Protein AF-A0A929A0Q7-F1 (afdb_monomer_lite)

InterPro domains:
  IPR003425 CCB3/YggT [PF02325] (25-107)

Structure (mmCIF, N/CA/C/O backbone):
data_AF-A0A929A0Q7-F1
#
_entry.id   AF-A0A929A0Q7-F1
#
loop_
_atom_site.group_PDB
_atom_site.id
_atom_site.type_symbol
_atom_site.label_atom_id
_atom_site.label_alt_id
_atom_site.label_comp_id
_atom_site.label_asym_id
_atom_site.label_entity_id
_atom_site.label_seq_id
_atom_site.pdbx_PDB_ins_code
_atom_site.Cartn_x
_atom_site.Cartn_y
_atom_site.Cartn_z
_atom_site.occupancy
_atom_site.B_iso_or_equiv
_atom_site.auth_seq_id
_atom_site.auth_comp_id
_atom_site.auth_asym_id
_atom_site.auth_atom_id
_atom_site.pdbx_PDB_model_num
ATOM 1 N N . MET A 1 1 ? 40.257 17.807 -56.159 1.00 56.66 1 MET A N 1
ATOM 2 C CA . MET A 1 1 ? 40.304 17.055 -54.885 1.00 56.66 1 MET A CA 1
ATOM 3 C C . MET A 1 1 ? 38.870 16.702 -54.508 1.00 56.66 1 MET A C 1
ATOM 5 O O . MET A 1 1 ? 38.139 17.577 -54.067 1.00 56.66 1 MET A O 1
ATOM 9 N N . THR A 1 2 ? 38.413 15.485 -54.807 1.00 68.00 2 THR A N 1
ATOM 10 C CA . THR A 1 2 ? 37.041 15.039 -54.508 1.00 68.00 2 THR A CA 1
ATOM 11 C C . THR A 1 2 ? 36.970 14.566 -53.061 1.00 68.00 2 THR A C 1
ATOM 13 O O . THR A 1 2 ? 37.675 13.633 -52.688 1.00 68.00 2 THR A O 1
ATOM 16 N N . ASN A 1 3 ? 36.147 15.222 -52.247 1.00 71.44 3 ASN A N 1
ATOM 17 C CA . ASN A 1 3 ? 35.887 14.815 -50.869 1.00 71.44 3 ASN A CA 1
ATOM 18 C C . ASN A 1 3 ? 35.132 13.466 -50.873 1.00 71.44 3 ASN A C 1
ATOM 20 O O . ASN A 1 3 ? 34.045 13.411 -51.456 1.00 71.44 3 ASN A O 1
ATOM 24 N N . PRO A 1 4 ? 35.682 12.373 -50.310 1.00 74.50 4 PRO A N 1
ATOM 25 C CA . PRO A 1 4 ? 35.009 11.084 -50.324 1.00 74.50 4 PRO A CA 1
ATOM 26 C C . PRO A 1 4 ? 33.778 11.110 -49.414 1.00 74.50 4 PRO A C 1
ATOM 28 O O . PRO A 1 4 ? 33.807 11.612 -48.293 1.00 74.50 4 PRO A O 1
ATOM 31 N N . ASN A 1 5 ? 32.687 10.549 -49.930 1.00 77.94 5 ASN A N 1
ATOM 32 C CA . ASN A 1 5 ? 31.407 10.422 -49.248 1.00 77.94 5 ASN A CA 1
ATOM 33 C C . ASN A 1 5 ? 31.585 9.740 -47.872 1.00 77.94 5 ASN A C 1
ATOM 35 O O . ASN A 1 5 ? 32.022 8.584 -47.838 1.00 77.94 5 ASN A O 1
ATOM 39 N N . PRO A 1 6 ? 31.264 10.400 -46.741 1.00 74.88 6 PRO A N 1
ATOM 40 C CA . PRO A 1 6 ? 31.303 9.746 -45.444 1.00 74.88 6 PRO A CA 1
ATOM 41 C C . PRO A 1 6 ? 30.187 8.699 -45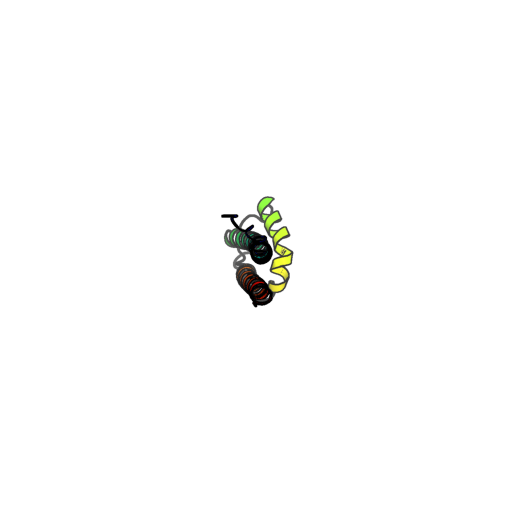.409 1.00 74.88 6 PRO A C 1
ATOM 43 O O . PRO A 1 6 ? 29.007 9.021 -45.544 1.00 74.88 6 PRO A O 1
ATOM 46 N N . GLY A 1 7 ? 30.571 7.428 -45.270 1.00 75.50 7 GLY A N 1
ATOM 47 C CA . GLY A 1 7 ? 29.635 6.309 -45.197 1.00 75.50 7 GLY A CA 1
ATOM 48 C C . GLY A 1 7 ? 28.535 6.513 -44.140 1.00 75.50 7 GLY A C 1
ATOM 49 O O . GLY A 1 7 ? 28.662 7.352 -43.243 1.00 75.50 7 GLY A O 1
ATOM 50 N N . PRO A 1 8 ? 27.432 5.752 -44.228 1.00 74.62 8 PRO A N 1
ATOM 51 C CA . PRO A 1 8 ? 26.259 5.969 -43.392 1.00 74.62 8 PRO A CA 1
ATOM 52 C C . PRO A 1 8 ? 26.613 5.898 -41.896 1.00 74.62 8 PRO A C 1
ATOM 54 O O . PRO A 1 8 ? 27.367 5.014 -41.479 1.00 74.62 8 PRO A O 1
ATOM 57 N N . PRO A 1 9 ? 26.065 6.801 -41.064 1.00 72.31 9 PRO A N 1
ATOM 58 C CA . PRO A 1 9 ? 26.411 6.868 -39.652 1.00 72.31 9 PRO A CA 1
ATOM 59 C C . PRO A 1 9 ? 26.057 5.560 -38.919 1.00 72.31 9 PRO A C 1
ATOM 61 O O . PRO A 1 9 ? 25.035 4.931 -39.221 1.00 72.31 9 PRO A O 1
ATOM 64 N N . PRO A 1 10 ? 26.852 5.153 -37.910 1.00 67.69 10 PRO A N 1
ATOM 65 C CA . PRO A 1 10 ? 26.626 3.912 -37.179 1.00 67.69 10 PRO A CA 1
ATOM 66 C C . PRO A 1 10 ? 25.258 3.916 -36.479 1.00 67.69 10 PRO A C 1
ATOM 68 O O . PRO A 1 10 ? 24.827 4.930 -35.923 1.00 67.69 10 PRO A O 1
ATOM 71 N N . LYS A 1 11 ? 24.579 2.759 -36.487 1.00 63.28 11 LYS A N 1
ATOM 72 C CA . LYS A 1 11 ? 23.237 2.492 -35.922 1.00 63.28 11 LYS A CA 1
ATOM 73 C C . LYS A 1 11 ? 23.178 2.721 -34.391 1.00 63.28 11 LYS A C 1
ATOM 75 O O . LYS A 1 11 ? 22.972 1.801 -33.612 1.00 63.28 11 LYS A O 1
ATOM 80 N N . ARG A 1 12 ? 23.266 3.971 -33.924 1.00 61.00 12 ARG A N 1
ATOM 81 C CA . ARG A 1 12 ? 23.164 4.364 -32.496 1.00 61.00 12 ARG A CA 1
ATOM 82 C C . ARG A 1 12 ? 21.755 4.219 -31.888 1.00 61.00 12 ARG A C 1
ATOM 84 O O . ARG A 1 12 ? 21.540 4.551 -30.727 1.00 61.00 12 ARG A O 1
ATOM 91 N N . ARG A 1 13 ? 20.762 3.755 -32.655 1.00 58.12 13 ARG A N 1
ATOM 92 C CA . ARG A 1 13 ? 19.336 3.800 -32.269 1.00 58.12 13 ARG A CA 1
ATOM 93 C C . ARG A 1 13 ? 18.837 2.596 -31.456 1.00 58.12 13 ARG A C 1
ATOM 95 O O . ARG A 1 13 ? 17.749 2.679 -30.892 1.00 58.12 13 ARG A O 1
ATOM 102 N N . THR A 1 14 ? 19.587 1.497 -31.362 1.00 56.69 14 THR A N 1
ATOM 103 C CA . THR A 1 14 ? 19.108 0.259 -30.711 1.00 56.69 14 THR A CA 1
ATOM 104 C C . THR A 1 14 ? 19.324 0.234 -29.194 1.00 56.69 14 THR A C 1
ATOM 106 O O . THR A 1 14 ? 18.433 -0.208 -28.471 1.00 56.69 14 THR A O 1
ATOM 109 N N . MET A 1 15 ? 20.439 0.773 -28.687 1.00 55.06 15 MET A N 1
ATOM 110 C CA . MET A 1 15 ? 20.736 0.781 -27.242 1.00 55.06 15 MET A CA 1
ATOM 111 C C . MET A 1 15 ? 19.849 1.762 -26.450 1.00 55.06 15 MET A C 1
ATOM 113 O O . MET A 1 15 ? 19.397 1.449 -25.352 1.00 55.06 15 MET A O 1
ATOM 117 N N . SER A 1 16 ? 19.516 2.924 -27.025 1.00 60.06 16 SER A N 1
ATOM 118 C CA . SER A 1 16 ? 18.719 3.963 -26.343 1.00 60.06 16 SER A CA 1
ATOM 119 C C . SER A 1 16 ? 17.267 3.532 -26.051 1.00 60.06 16 SER A C 1
ATOM 121 O O . SER A 1 16 ? 16.716 3.859 -24.997 1.00 60.06 16 SER A O 1
ATOM 123 N N . ARG A 1 17 ? 16.646 2.729 -26.934 1.00 64.12 17 ARG A N 1
ATOM 124 C CA . ARG A 1 17 ? 15.262 2.245 -26.748 1.00 64.12 17 ARG A CA 1
ATOM 125 C C . ARG A 1 17 ? 15.131 1.198 -25.640 1.00 64.12 17 ARG A C 1
ATOM 127 O O . ARG A 1 17 ? 14.183 1.280 -24.866 1.00 64.12 17 ARG A O 1
ATOM 134 N N . ARG A 1 18 ? 16.068 0.247 -25.532 1.00 67.81 18 ARG A N 1
ATOM 135 C CA . ARG A 1 18 ? 16.020 -0.818 -24.507 1.00 67.81 18 ARG A CA 1
ATOM 136 C C . ARG A 1 18 ? 16.067 -0.234 -23.092 1.00 67.81 18 ARG A C 1
ATOM 138 O O . ARG A 1 18 ? 15.222 -0.561 -22.263 1.00 67.81 18 ARG A O 1
ATOM 145 N N . ASN A 1 19 ? 16.949 0.740 -22.876 1.00 77.69 19 ASN A N 1
ATOM 146 C CA . ASN A 1 19 ? 17.082 1.432 -21.591 1.00 77.69 19 ASN A CA 1
ATOM 147 C C . ASN A 1 19 ? 15.859 2.307 -21.263 1.00 77.69 19 ASN A C 1
ATOM 149 O O . ASN A 1 19 ? 15.550 2.548 -20.097 1.00 77.69 19 ASN A O 1
ATOM 153 N N . ALA A 1 20 ? 15.144 2.810 -22.275 1.00 81.81 20 ALA A N 1
ATOM 154 C CA . ALA A 1 20 ? 13.895 3.541 -22.071 1.00 81.81 20 ALA A CA 1
ATOM 155 C C . ALA A 1 20 ? 12.741 2.614 -21.653 1.00 81.81 20 ALA A C 1
ATOM 157 O O . ALA A 1 20 ? 11.994 2.9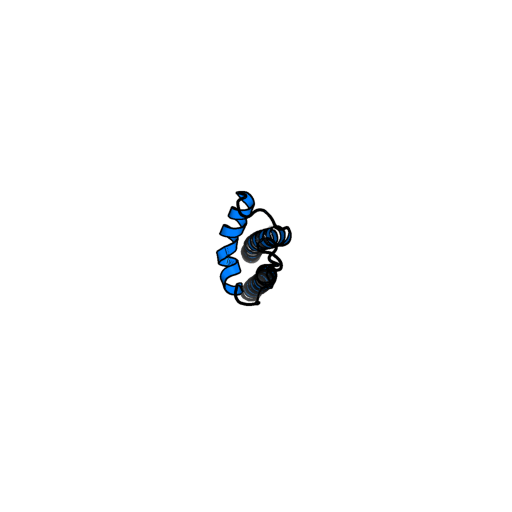62 -20.740 1.00 81.81 20 ALA A O 1
ATOM 158 N N . THR A 1 21 ? 12.612 1.436 -22.270 1.00 86.00 21 THR A N 1
ATOM 159 C CA . THR A 1 21 ? 11.563 0.465 -21.920 1.00 86.00 21 THR A CA 1
ATOM 160 C C . THR A 1 21 ? 11.762 -0.107 -20.517 1.00 86.00 21 THR A C 1
ATOM 162 O O . THR A 1 21 ? 10.811 -0.115 -19.741 1.00 86.00 21 THR A O 1
ATOM 165 N N . LEU A 1 22 ? 12.992 -0.490 -20.152 1.00 86.94 22 LEU A N 1
ATOM 166 C CA . LEU A 1 22 ? 13.322 -0.976 -18.804 1.00 86.94 22 LEU A CA 1
ATOM 167 C C . LEU A 1 22 ? 12.885 0.018 -17.718 1.00 86.94 22 LEU A C 1
ATOM 169 O O . LEU A 1 22 ? 12.173 -0.341 -16.783 1.00 86.94 22 LEU A O 1
ATOM 173 N N . ARG A 1 23 ? 13.288 1.287 -17.864 1.00 88.88 23 ARG A N 1
ATOM 174 C CA . ARG A 1 23 ? 12.956 2.340 -16.895 1.00 88.88 23 ARG A CA 1
ATOM 175 C C . ARG A 1 23 ? 11.451 2.530 -16.753 1.00 88.88 23 ARG A C 1
ATOM 177 O O . ARG A 1 23 ? 10.974 2.712 -15.643 1.00 88.88 23 ARG A O 1
ATOM 184 N N . LYS A 1 24 ? 10.694 2.446 -17.851 1.00 91.75 24 LYS A N 1
ATOM 185 C CA . LYS A 1 24 ? 9.229 2.535 -17.795 1.00 91.75 24 LYS A CA 1
ATOM 186 C C . LYS A 1 24 ? 8.611 1.395 -16.985 1.00 91.75 24 LYS A C 1
ATOM 188 O O . LYS A 1 24 ? 7.739 1.669 -16.172 1.00 91.75 24 LYS A O 1
ATOM 193 N N . VAL A 1 25 ? 9.071 0.156 -17.174 1.00 92.88 25 VAL A N 1
ATOM 194 C CA . VAL A 1 25 ? 8.561 -1.008 -16.422 1.00 92.88 25 VAL A CA 1
ATOM 195 C C . VAL A 1 25 ? 8.859 -0.867 -14.931 1.00 92.88 25 VAL A C 1
ATOM 197 O O . VAL A 1 25 ? 7.957 -0.999 -14.111 1.00 92.88 25 VAL A O 1
ATOM 200 N N . VAL A 1 26 ? 10.102 -0.532 -14.581 1.00 93.75 26 VAL A N 1
ATOM 201 C CA . VAL A 1 26 ? 10.515 -0.322 -13.184 1.00 93.75 26 VAL A CA 1
ATOM 202 C C . VAL A 1 26 ? 9.712 0.808 -12.533 1.00 93.75 26 VAL A C 1
ATOM 204 O O . VAL A 1 26 ? 9.177 0.631 -11.442 1.00 93.75 26 VAL A O 1
ATOM 207 N N . ASN A 1 27 ? 9.552 1.943 -13.219 1.00 94.94 27 ASN A N 1
ATOM 208 C CA . ASN A 1 27 ? 8.753 3.061 -12.713 1.00 94.94 27 ASN A CA 1
ATOM 209 C C . ASN A 1 27 ? 7.283 2.677 -12.518 1.00 94.94 27 ASN A C 1
ATOM 211 O O . ASN A 1 27 ? 6.659 3.130 -11.566 1.00 94.94 27 ASN A O 1
ATOM 215 N N . PHE A 1 28 ? 6.731 1.847 -13.404 1.00 96.56 28 PHE A N 1
ATOM 216 C CA . PHE A 1 28 ? 5.356 1.376 -13.287 1.00 96.56 28 PHE A CA 1
ATOM 217 C C . PHE A 1 28 ? 5.161 0.467 -12.067 1.00 96.56 28 PHE A C 1
ATOM 219 O O . PHE A 1 28 ? 4.183 0.642 -11.345 1.00 96.56 28 PHE A O 1
ATOM 226 N N . ILE A 1 29 ? 6.113 -0.434 -11.788 1.00 96.06 29 ILE A N 1
ATOM 227 C CA . ILE A 1 29 ? 6.111 -1.266 -10.571 1.00 96.06 29 ILE A CA 1
ATOM 228 C C . ILE A 1 29 ? 6.086 -0.373 -9.327 1.00 96.06 29 ILE A C 1
ATOM 230 O O . ILE A 1 29 ? 5.202 -0.518 -8.488 1.00 96.06 29 ILE A O 1
ATOM 234 N N . TYR A 1 30 ? 7.006 0.591 -9.234 1.00 97.56 30 TYR A N 1
ATOM 235 C CA . TYR A 1 30 ? 7.059 1.494 -8.083 1.00 97.56 30 TYR A CA 1
ATOM 236 C C . TYR A 1 30 ? 5.824 2.385 -7.959 1.00 97.56 30 TYR A C 1
ATOM 238 O O . TYR A 1 30 ? 5.387 2.652 -6.846 1.00 97.56 30 TYR A O 1
ATOM 246 N N . TYR A 1 31 ? 5.240 2.825 -9.073 1.00 98.06 31 TYR A N 1
ATOM 247 C CA . TYR A 1 31 ? 4.017 3.623 -9.045 1.00 98.06 31 TYR A CA 1
ATOM 248 C C . TYR A 1 31 ? 2.831 2.830 -8.482 1.00 98.06 31 TYR A C 1
ATOM 250 O O . TYR A 1 31 ? 2.141 3.316 -7.587 1.00 98.06 31 TYR A O 1
ATOM 258 N N . LEU A 1 32 ? 2.612 1.604 -8.972 1.00 98.06 32 LEU A N 1
ATOM 259 C CA . LEU A 1 32 ? 1.522 0.756 -8.486 1.00 98.06 32 LEU A CA 1
ATOM 260 C C . LEU A 1 32 ? 1.717 0.367 -7.022 1.00 98.06 32 LEU A C 1
ATOM 262 O O . LEU A 1 32 ? 0.772 0.460 -6.239 1.00 98.06 32 LEU A O 1
ATOM 266 N N . THR A 1 33 ? 2.932 -0.026 -6.640 1.00 98.12 33 THR A N 1
ATOM 267 C CA . THR A 1 33 ? 3.206 -0.360 -5.242 1.00 98.12 33 THR A CA 1
ATOM 268 C C . THR A 1 33 ? 3.092 0.863 -4.343 1.00 98.12 33 THR A C 1
ATOM 270 O O . THR A 1 33 ? 2.477 0.764 -3.292 1.00 98.12 33 THR A O 1
ATOM 273 N N . GLY A 1 34 ? 3.583 2.031 -4.763 1.00 98.31 34 GLY A N 1
ATOM 274 C CA . GLY A 1 34 ? 3.436 3.264 -3.989 1.00 98.31 34 GLY A CA 1
ATOM 275 C C . GLY A 1 34 ? 1.969 3.649 -3.774 1.00 98.31 34 GLY A C 1
ATOM 276 O O . GLY A 1 34 ? 1.589 4.047 -2.677 1.00 98.31 34 GLY A O 1
ATOM 277 N N . ALA A 1 35 ? 1.110 3.468 -4.782 1.00 98.56 35 ALA A N 1
ATOM 278 C CA . ALA A 1 35 ? -0.331 3.673 -4.625 1.00 98.56 35 ALA A CA 1
ATOM 279 C C . ALA A 1 35 ? -0.952 2.694 -3.608 1.00 98.56 35 ALA A C 1
ATOM 281 O O . ALA A 1 35 ? -1.771 3.102 -2.781 1.00 98.56 35 ALA A O 1
ATOM 282 N N . LEU A 1 36 ? -0.535 1.423 -3.635 1.00 98.50 36 LEU A N 1
ATOM 283 C CA . LEU A 1 36 ? -0.942 0.426 -2.644 1.00 98.50 36 LEU A CA 1
ATOM 284 C C . LEU A 1 36 ? -0.451 0.792 -1.235 1.00 98.50 36 LEU A C 1
ATOM 286 O O . LEU A 1 36 ? -1.229 0.747 -0.287 1.00 98.50 36 LEU A O 1
ATOM 290 N N . GLU A 1 37 ? 0.808 1.195 -1.085 1.00 98.19 37 GLU A N 1
ATOM 291 C CA . GLU A 1 37 ? 1.376 1.620 0.197 1.00 98.19 37 GLU A CA 1
ATOM 292 C C . GLU A 1 37 ? 0.624 2.820 0.774 1.00 98.19 37 GLU A C 1
ATOM 294 O O . GLU A 1 37 ? 0.278 2.802 1.953 1.00 98.19 37 GLU A O 1
ATOM 299 N N . ILE A 1 38 ? 0.289 3.820 -0.048 1.00 98.50 38 ILE A N 1
ATOM 300 C CA . ILE A 1 38 ? -0.525 4.969 0.376 1.00 98.50 38 ILE A CA 1
ATOM 301 C C . ILE A 1 38 ? -1.901 4.507 0.868 1.00 98.50 38 ILE A C 1
ATOM 303 O O . ILE A 1 38 ? -2.346 4.945 1.928 1.00 98.50 38 ILE A O 1
ATOM 307 N N . LEU A 1 39 ? -2.568 3.603 0.143 1.00 98.50 39 LEU A N 1
ATOM 308 C CA . LEU A 1 39 ? -3.861 3.051 0.555 1.00 98.50 39 LEU A CA 1
ATOM 309 C C . LEU A 1 39 ? -3.775 2.355 1.925 1.00 98.50 39 LEU A C 1
ATOM 311 O O . LEU A 1 39 ? -4.619 2.586 2.795 1.00 98.50 39 LEU A O 1
ATOM 315 N N . LEU A 1 40 ? -2.761 1.512 2.127 1.00 97.25 40 LEU A N 1
ATOM 316 C CA . LEU A 1 40 ? -2.569 0.783 3.383 1.00 97.25 40 LEU A CA 1
ATOM 317 C C . LEU A 1 40 ? -2.142 1.703 4.529 1.00 97.25 40 LEU A C 1
ATOM 319 O O . LEU A 1 40 ? -2.577 1.513 5.665 1.00 97.25 40 LEU A O 1
ATOM 323 N N . PHE A 1 41 ? -1.349 2.730 4.238 1.00 97.12 41 PHE A N 1
ATOM 324 C CA . PHE A 1 41 ? -0.944 3.728 5.218 1.00 97.12 41 PHE A CA 1
ATOM 325 C C . PHE A 1 41 ? -2.127 4.598 5.658 1.00 97.12 41 PHE A C 1
ATOM 327 O O . PHE A 1 41 ? -2.309 4.824 6.853 1.00 97.12 41 PHE A O 1
ATOM 334 N N . LEU A 1 42 ? -2.994 5.005 4.724 1.00 97.38 42 LEU A N 1
ATOM 335 C CA . LEU A 1 42 ? -4.253 5.684 5.045 1.00 97.38 42 LEU A CA 1
ATOM 336 C C . LEU A 1 42 ? -5.151 4.806 5.918 1.00 97.38 42 LEU A C 1
ATOM 338 O O . LEU A 1 42 ? -5.666 5.283 6.927 1.00 97.38 42 LEU A O 1
ATOM 342 N N . ARG A 1 43 ? -5.304 3.520 5.575 1.00 94.88 43 ARG A N 1
ATOM 343 C CA . ARG A 1 43 ? -6.036 2.558 6.414 1.00 94.88 43 ARG A CA 1
ATOM 344 C C . ARG A 1 43 ? -5.464 2.528 7.831 1.00 94.88 43 ARG A C 1
ATOM 346 O O . ARG A 1 43 ? -6.231 2.623 8.787 1.00 94.88 43 ARG A O 1
ATOM 353 N N . PHE A 1 44 ? -4.145 2.393 7.958 1.00 93.62 44 PHE A N 1
ATOM 354 C CA . PHE A 1 44 ? -3.468 2.349 9.250 1.00 93.62 44 PHE A CA 1
ATOM 355 C C . PHE A 1 44 ? -3.748 3.616 10.070 1.00 93.62 44 PHE A C 1
ATOM 357 O O . PHE A 1 44 ? -4.212 3.500 11.201 1.00 93.62 44 PHE A O 1
ATOM 364 N N . ILE A 1 45 ? -3.571 4.808 9.484 1.00 94.19 45 ILE A N 1
ATOM 365 C CA . ILE A 1 45 ? -3.858 6.092 10.147 1.00 94.19 45 ILE A CA 1
ATOM 366 C C . ILE A 1 45 ? -5.310 6.155 10.635 1.00 94.19 45 ILE A C 1
ATOM 368 O O . ILE A 1 45 ? -5.546 6.481 11.795 1.00 94.19 45 ILE A O 1
ATOM 372 N N . LEU A 1 46 ? -6.275 5.817 9.776 1.00 93.44 46 LEU A N 1
ATOM 373 C CA . LEU A 1 46 ? -7.700 5.861 10.121 1.00 93.44 46 LEU A CA 1
ATOM 374 C C . LEU A 1 46 ? -8.051 4.900 11.269 1.00 93.44 46 LEU A C 1
ATOM 376 O O . LEU A 1 46 ? -8.851 5.240 12.143 1.00 93.44 46 LEU A O 1
ATOM 380 N N . ARG A 1 47 ? -7.438 3.708 11.290 1.00 89.62 47 ARG A N 1
ATOM 381 C CA . ARG A 1 47 ? -7.645 2.707 12.347 1.00 89.62 47 ARG A CA 1
ATOM 382 C C . ARG A 1 47 ? -7.064 3.151 13.684 1.00 89.62 47 ARG A C 1
ATOM 384 O O . ARG A 1 47 ? -7.743 3.017 14.699 1.00 89.62 47 ARG A O 1
ATOM 391 N N . ILE A 1 48 ? -5.845 3.696 13.697 1.00 88.81 48 ILE A N 1
ATOM 392 C CA . ILE A 1 48 ? -5.220 4.159 14.946 1.00 88.81 48 ILE A CA 1
ATOM 393 C C . ILE A 1 48 ? -5.862 5.440 15.481 1.00 88.81 48 ILE A C 1
ATOM 395 O O . ILE A 1 48 ? -5.832 5.666 16.685 1.00 88.81 48 ILE A O 1
ATOM 399 N N . SER A 1 49 ? -6.448 6.269 14.612 1.00 89.94 49 SER A N 1
ATOM 400 C CA . SER A 1 49 ? -7.139 7.496 15.017 1.00 89.94 49 SER A CA 1
ATOM 401 C C . SER A 1 49 ? -8.565 7.257 15.520 1.00 89.94 49 SER A C 1
ATOM 403 O O . SER A 1 49 ? -9.252 8.227 15.830 1.00 89.94 49 SER A O 1
ATOM 405 N N . GLY A 1 50 ? -9.057 6.013 15.502 1.00 88.31 50 GLY A N 1
ATOM 406 C CA . GLY A 1 50 ? -10.437 5.694 15.868 1.00 88.31 50 GLY A CA 1
ATOM 407 C C . GLY A 1 50 ? -11.477 6.293 14.917 1.00 88.31 50 GLY A C 1
ATOM 408 O O . GLY A 1 50 ? -12.554 6.702 15.354 1.00 88.31 50 GLY A O 1
ATOM 409 N N . ALA A 1 51 ? -11.155 6.408 13.621 1.00 91.38 51 ALA A N 1
ATOM 410 C CA . ALA A 1 51 ? -12.065 7.000 12.644 1.00 91.38 51 ALA A CA 1
ATOM 411 C C . ALA A 1 51 ? -13.394 6.225 12.580 1.00 91.38 51 ALA A C 1
ATOM 413 O O . ALA A 1 51 ? -13.396 4.995 12.515 1.00 91.38 51 ALA A O 1
ATOM 414 N N . ASN A 1 52 ? -14.516 6.955 12.543 1.00 92.44 52 ASN A N 1
ATOM 415 C CA . ASN A 1 52 ? -15.856 6.370 12.476 1.00 92.44 52 ASN A CA 1
ATOM 416 C C . ASN A 1 52 ? -15.987 5.440 11.246 1.00 92.44 52 ASN A C 1
ATOM 418 O O . ASN A 1 52 ? -15.913 5.942 10.119 1.00 92.44 52 ASN A O 1
ATOM 422 N N . PRO A 1 53 ? -16.214 4.124 11.424 1.00 89.25 53 PRO A N 1
ATOM 423 C CA . PRO A 1 53 ? -16.324 3.182 10.312 1.00 89.25 53 PRO A CA 1
ATOM 424 C C . PRO A 1 53 ? -17.549 3.428 9.422 1.00 89.25 53 PRO A C 1
ATOM 426 O O . PRO A 1 53 ? -17.504 3.067 8.251 1.00 89.25 53 PRO A O 1
ATOM 429 N N . GLU A 1 54 ? -18.590 4.097 9.926 1.00 92.88 54 GLU A N 1
ATOM 430 C CA . GLU A 1 54 ? -19.784 4.470 9.149 1.00 92.88 54 GLU A CA 1
ATOM 431 C C . GLU A 1 54 ? -19.544 5.685 8.234 1.00 92.88 54 GLU A C 1
ATOM 433 O O . GLU A 1 54 ? -20.380 6.039 7.402 1.00 92.88 54 GLU A O 1
ATOM 438 N N . ASN A 1 55 ? -18.398 6.365 8.361 1.00 96.75 55 ASN A N 1
ATOM 439 C CA . ASN A 1 55 ? -18.043 7.445 7.449 1.00 96.75 55 ASN A CA 1
ATOM 440 C C . ASN A 1 55 ? -17.759 6.891 6.039 1.00 96.75 55 ASN A C 1
ATOM 442 O O . ASN A 1 55 ? -16.993 5.940 5.875 1.00 96.75 55 ASN A O 1
ATOM 446 N N . LEU A 1 56 ? -18.320 7.528 5.005 1.00 97.44 56 LEU A N 1
ATOM 447 C CA . LEU A 1 56 ? -18.185 7.090 3.607 1.00 97.44 56 LEU A CA 1
ATOM 448 C C . LEU A 1 56 ? -16.727 6.974 3.137 1.00 97.44 56 LEU A C 1
ATOM 450 O O . LEU A 1 56 ? -16.377 6.037 2.425 1.00 97.44 56 LEU A O 1
ATOM 454 N N . PHE A 1 57 ? -15.861 7.908 3.534 1.00 97.81 57 PHE A N 1
ATOM 455 C CA . PHE A 1 57 ? -14.456 7.873 3.137 1.00 97.81 57 PHE A CA 1
ATOM 456 C C . PHE A 1 57 ? -13.695 6.762 3.870 1.00 97.81 57 PHE A C 1
ATOM 458 O O . PHE A 1 57 ? -12.970 5.992 3.243 1.00 97.81 57 PHE A O 1
ATOM 465 N N . ALA A 1 58 ? -13.892 6.637 5.186 1.00 96.44 58 ALA A N 1
ATOM 466 C CA . ALA A 1 58 ? -13.224 5.605 5.976 1.00 96.44 58 ALA A CA 1
ATOM 467 C C . ALA A 1 58 ? -13.647 4.191 5.546 1.00 96.44 58 ALA A C 1
ATOM 469 O O . A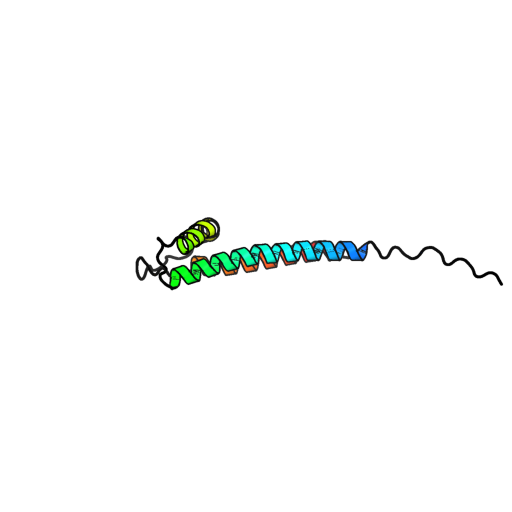LA A 1 58 ? -12.788 3.345 5.290 1.00 96.44 58 ALA A O 1
ATOM 470 N N . SER A 1 59 ? -14.953 3.953 5.390 1.00 96.31 59 SER A N 1
ATOM 471 C CA . SER A 1 59 ? -15.497 2.677 4.905 1.00 96.31 59 SER A CA 1
ATOM 472 C C . SER A 1 59 ? -14.972 2.311 3.516 1.00 96.31 59 SER A C 1
ATOM 474 O O . SER A 1 59 ? -14.568 1.166 3.310 1.00 96.31 59 SER A O 1
ATOM 476 N N . PHE A 1 60 ? -14.885 3.273 2.589 1.00 98.06 60 PHE A N 1
ATOM 477 C CA . PHE A 1 60 ? -14.290 3.054 1.268 1.00 98.06 60 PHE A CA 1
ATOM 478 C C . PHE A 1 60 ? -12.828 2.594 1.361 1.00 98.06 60 PHE A C 1
ATOM 480 O O . PHE A 1 60 ? -12.463 1.580 0.762 1.00 98.06 60 PHE A O 1
ATOM 487 N N . ILE A 1 61 ? -11.994 3.287 2.146 1.00 98.06 61 ILE A N 1
ATOM 488 C CA . ILE A 1 61 ? -10.583 2.913 2.336 1.00 98.06 61 ILE A CA 1
ATOM 489 C C . ILE A 1 61 ? -10.466 1.531 2.987 1.00 98.06 61 ILE A C 1
ATOM 491 O O . ILE A 1 61 ? -9.649 0.709 2.559 1.00 98.06 61 ILE A O 1
ATOM 495 N N . TYR A 1 62 ? -11.289 1.234 3.993 1.00 94.88 62 TYR A N 1
ATOM 496 C CA . TYR A 1 62 ? -11.302 -0.075 4.644 1.00 94.88 62 TYR A CA 1
ATOM 497 C C . TYR A 1 62 ? -11.700 -1.190 3.676 1.00 94.88 62 TYR A C 1
ATOM 499 O O . TYR A 1 62 ? -11.000 -2.201 3.613 1.00 94.88 62 TYR A O 1
ATOM 507 N N . ALA A 1 63 ? -12.748 -0.999 2.876 1.00 96.69 63 ALA A N 1
ATOM 508 C CA . ALA A 1 63 ? -13.187 -1.976 1.884 1.00 96.69 63 ALA A CA 1
ATOM 509 C C . ALA A 1 63 ? -12.120 -2.207 0.803 1.00 96.69 63 ALA A C 1
ATOM 511 O O . ALA A 1 63 ? -11.731 -3.349 0.553 1.00 96.69 63 ALA A O 1
ATOM 512 N N . LEU A 1 64 ? -11.581 -1.130 0.225 1.00 98.19 64 LEU A N 1
ATOM 513 C CA . LEU A 1 64 ? -10.586 -1.211 -0.845 1.00 98.19 64 LEU A CA 1
ATOM 514 C C . LEU A 1 64 ? -9.267 -1.843 -0.375 1.00 98.19 64 LEU A C 1
ATOM 516 O O . LEU A 1 64 ? -8.635 -2.583 -1.124 1.00 98.19 64 LEU A O 1
ATOM 520 N N . SER A 1 65 ? -8.857 -1.588 0.871 1.00 97.00 65 SER A N 1
ATOM 521 C CA . SER A 1 65 ? -7.625 -2.149 1.447 1.00 97.00 65 SER A CA 1
ATOM 522 C C . SER A 1 65 ? -7.755 -3.597 1.931 1.00 97.00 65 SER A C 1
ATOM 524 O O . SER A 1 65 ? -6.743 -4.273 2.108 1.00 97.00 65 SER A O 1
ATOM 526 N N . THR A 1 66 ? -8.976 -4.097 2.144 1.00 94.75 66 THR A N 1
ATOM 527 C CA . THR A 1 66 ? -9.225 -5.421 2.742 1.00 94.75 66 THR A CA 1
ATOM 528 C C . THR A 1 66 ? -8.529 -6.588 2.024 1.00 94.75 66 THR A C 1
ATOM 530 O O . THR A 1 66 ? -7.845 -7.348 2.714 1.00 94.75 66 THR A O 1
ATOM 533 N N . PRO A 1 67 ? -8.612 -6.758 0.687 1.00 96.81 67 PRO A N 1
ATOM 534 C CA . PRO A 1 67 ? -7.970 -7.896 0.019 1.00 96.81 67 PRO A CA 1
ATOM 535 C C . PRO A 1 67 ? -6.440 -7.909 0.168 1.00 96.81 67 PRO A C 1
ATOM 537 O O . PRO A 1 67 ? -5.836 -8.977 0.163 1.00 96.81 67 PRO A O 1
ATOM 540 N N . PHE A 1 68 ? -5.813 -6.745 0.343 1.00 96.25 68 PHE A N 1
ATOM 541 C CA . PHE A 1 68 ? -4.361 -6.619 0.500 1.00 96.25 68 PHE A CA 1
ATOM 542 C C . PHE A 1 68 ? -3.893 -6.884 1.937 1.00 96.25 68 PHE A C 1
ATOM 544 O O . PHE A 1 68 ? -2.757 -7.286 2.160 1.00 96.25 68 PHE A O 1
ATOM 551 N N . ILE A 1 69 ? -4.771 -6.697 2.924 1.00 94.25 69 ILE A N 1
ATOM 552 C CA . ILE A 1 69 ? -4.494 -7.054 4.322 1.00 94.25 69 ILE A CA 1
ATOM 553 C C . ILE A 1 69 ? -4.800 -8.527 4.603 1.00 94.25 69 ILE A C 1
ATOM 555 O O . ILE A 1 69 ? -4.176 -9.114 5.483 1.00 94.25 69 ILE A O 1
ATOM 559 N N . ALA A 1 70 ? -5.716 -9.143 3.850 1.00 92.62 70 ALA A N 1
ATOM 560 C CA . ALA A 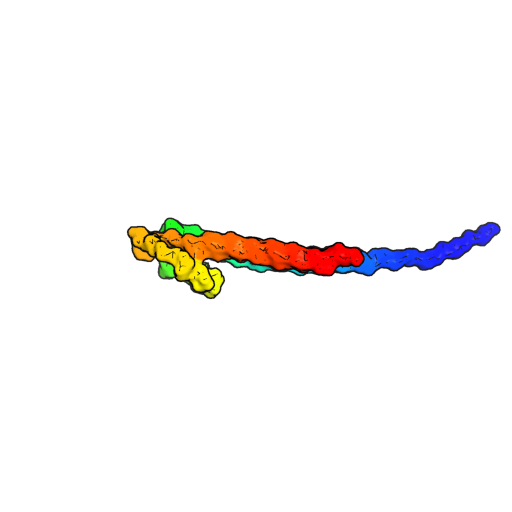1 70 ? -6.188 -10.507 4.091 1.00 92.62 70 ALA A CA 1
ATOM 561 C C . ALA A 1 70 ? -5.072 -11.557 4.312 1.00 92.62 70 ALA A C 1
ATOM 563 O O . ALA A 1 70 ? -5.196 -12.325 5.267 1.00 92.62 70 ALA A O 1
ATOM 564 N N . PRO A 1 71 ? -3.955 -11.576 3.552 1.00 92.44 71 PRO A N 1
ATOM 565 C CA . PRO A 1 71 ? -2.869 -12.538 3.785 1.00 92.44 71 PRO A CA 1
ATOM 566 C C . PRO A 1 71 ? -2.151 -12.367 5.135 1.00 92.44 71 PRO A C 1
ATOM 568 O O . PRO A 1 71 ? -1.520 -13.298 5.624 1.00 92.44 71 PRO A O 1
ATOM 571 N N . PHE A 1 72 ? -2.233 -11.175 5.729 1.00 90.88 72 PHE A N 1
ATOM 572 C CA . PHE A 1 72 ? -1.536 -10.777 6.954 1.00 90.88 72 PHE A CA 1
ATOM 573 C C . PHE A 1 72 ? -2.473 -10.715 8.171 1.00 90.88 72 PHE A C 1
ATOM 575 O O . PHE A 1 72 ? -2.018 -10.468 9.290 1.00 90.88 72 PHE A O 1
ATOM 582 N N . ALA A 1 73 ? -3.779 -10.923 7.976 1.00 83.50 73 ALA A N 1
ATOM 583 C CA . ALA A 1 73 ? -4.809 -10.695 8.991 1.00 83.50 73 ALA A CA 1
ATOM 584 C C . ALA A 1 73 ? -4.659 -11.593 10.233 1.00 83.50 73 ALA A C 1
ATOM 586 O O . ALA A 1 73 ? -5.083 -11.211 11.317 1.00 83.50 73 ALA A O 1
ATOM 587 N N . THR A 1 74 ? -4.031 -12.763 10.094 1.00 82.56 74 THR A N 1
ATOM 588 C CA . THR A 1 74 ? -3.841 -13.732 11.187 1.00 82.56 74 THR A CA 1
ATOM 589 C C . THR A 1 74 ? -2.413 -13.769 11.732 1.00 82.56 74 THR A C 1
ATOM 591 O O . THR A 1 74 ? -2.100 -14.639 12.541 1.00 82.56 74 THR A O 1
ATOM 594 N N . LEU A 1 75 ? -1.522 -12.872 11.285 1.00 82.94 75 LEU A N 1
ATOM 595 C CA . LEU A 1 75 ? -0.111 -12.895 11.697 1.00 82.94 75 LEU A CA 1
ATOM 596 C C . LEU A 1 75 ? 0.096 -12.540 13.168 1.00 82.94 75 LEU A C 1
ATOM 598 O O . LEU A 1 75 ? 1.009 -13.064 13.800 1.00 82.94 75 LEU A O 1
ATOM 602 N N . PHE A 1 76 ? -0.744 -11.663 13.712 1.00 76.94 76 PHE A N 1
ATOM 603 C CA . PHE A 1 76 ? -0.661 -11.232 15.100 1.00 76.94 76 PHE A CA 1
ATOM 604 C C . PHE A 1 76 ? -2.030 -11.353 15.755 1.00 76.94 76 PHE A C 1
ATOM 606 O O . PHE A 1 76 ? -3.042 -10.953 15.182 1.00 76.94 76 PHE A O 1
ATOM 613 N N . GLN A 1 77 ? -2.050 -11.866 16.984 1.00 66.69 77 GLN A N 1
ATOM 614 C CA . GLN A 1 77 ? -3.194 -11.727 17.882 1.00 66.69 77 GLN A CA 1
ATOM 615 C C . GLN A 1 77 ? -3.321 -10.233 18.196 1.00 66.69 77 GLN A C 1
ATOM 617 O O . GLN A 1 77 ? -2.533 -9.705 18.977 1.00 66.69 77 GLN A O 1
ATOM 622 N N . THR A 1 78 ? -4.215 -9.517 17.514 1.00 59.28 78 THR A N 1
ATOM 623 C CA . THR A 1 78 ? -4.341 -8.067 17.691 1.00 59.28 78 THR A CA 1
ATOM 624 C C . THR A 1 78 ? -4.992 -7.796 19.049 1.00 59.28 78 THR A C 1
ATOM 626 O O . THR A 1 78 ? -6.141 -8.198 19.243 1.00 59.28 78 THR A O 1
ATOM 629 N N . PRO A 1 79 ? -4.320 -7.125 20.002 1.00 55.53 79 PRO A N 1
ATOM 630 C CA . PRO A 1 79 ? -4.984 -6.676 21.215 1.00 55.53 79 PRO A CA 1
ATOM 631 C C . PRO A 1 79 ? -5.965 -5.573 20.806 1.00 55.53 79 PRO A C 1
ATOM 633 O O . PRO A 1 79 ? -5.554 -4.485 20.401 1.00 55.53 79 PRO A O 1
ATOM 636 N N . ALA A 1 80 ? -7.265 -5.857 20.844 1.00 56.81 80 ALA A N 1
ATOM 637 C CA . ALA A 1 80 ? -8.273 -4.814 20.725 1.00 56.81 80 ALA A CA 1
ATOM 638 C C . ALA A 1 80 ? -8.303 -4.060 22.063 1.00 56.81 80 ALA A C 1
ATOM 640 O O . ALA A 1 80 ? -8.814 -4.580 23.052 1.00 56.81 80 ALA A O 1
ATOM 641 N N . PHE A 1 81 ? -7.698 -2.871 22.112 1.00 55.34 81 PHE A N 1
ATOM 642 C CA . PHE A 1 81 ? -7.738 -2.015 23.305 1.00 55.34 81 PHE A CA 1
ATOM 643 C C . PHE A 1 81 ? -9.147 -1.427 23.523 1.00 55.34 81 PHE A C 1
ATOM 645 O O . PHE A 1 81 ? -9.539 -1.186 24.660 1.00 55.34 81 PHE A O 1
ATOM 652 N N . ASP A 1 82 ? -9.906 -1.245 22.436 1.00 57.53 82 ASP A N 1
ATOM 653 C CA . ASP A 1 82 ? -11.298 -0.781 22.360 1.00 57.53 82 ASP A CA 1
ATOM 654 C C . ASP A 1 82 ? -11.872 -1.254 20.996 1.00 57.53 82 ASP A C 1
ATOM 656 O O . ASP A 1 82 ? -11.096 -1.320 20.033 1.00 57.53 82 ASP A O 1
ATOM 660 N N . PRO A 1 83 ? -13.173 -1.588 20.850 1.00 59.94 83 PRO A N 1
ATOM 661 C CA . PRO A 1 83 ? -13.789 -1.879 19.546 1.00 59.94 83 PRO A CA 1
ATOM 662 C C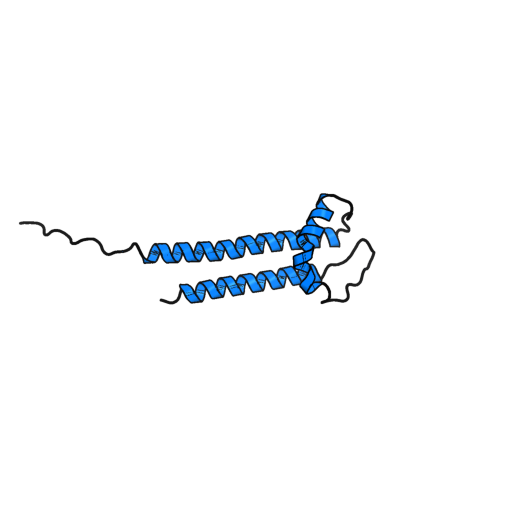 . PRO A 1 83 ? -13.498 -0.837 18.447 1.00 59.94 83 PRO A C 1
ATOM 664 O O . PRO A 1 83 ? -13.450 -1.205 17.269 1.00 59.94 83 PRO A O 1
ATOM 667 N N . ASN A 1 84 ? -13.247 0.426 18.807 1.00 58.72 84 ASN A N 1
ATOM 668 C CA . ASN A 1 84 ? -12.973 1.500 17.848 1.00 58.72 84 ASN A CA 1
ATOM 669 C C . ASN A 1 84 ? -11.478 1.795 17.636 1.00 58.72 84 ASN A C 1
ATOM 671 O O . ASN A 1 84 ? -11.132 2.416 16.632 1.00 58.72 84 ASN A O 1
ATOM 675 N N . HIS A 1 85 ? -10.590 1.345 18.528 1.00 53.84 85 HIS A N 1
ATOM 676 C CA . HIS A 1 85 ? -9.141 1.554 18.420 1.00 53.84 85 HIS A CA 1
ATOM 677 C C . HIS A 1 85 ? -8.417 0.214 18.300 1.00 53.84 85 HIS A C 1
ATOM 679 O O . HIS A 1 85 ? -7.914 -0.363 19.266 1.00 53.84 85 HIS A O 1
ATOM 685 N N . THR A 1 86 ? -8.341 -0.275 17.067 1.00 65.81 86 THR A N 1
ATOM 686 C CA . THR A 1 86 ? -7.527 -1.440 16.717 1.00 65.81 86 THR A CA 1
ATOM 687 C C . THR A 1 86 ? -6.195 -0.974 16.154 1.00 65.81 86 THR A C 1
ATOM 689 O O . THR A 1 86 ? -6.150 -0.400 15.063 1.00 65.81 86 THR A O 1
ATOM 692 N N . PHE A 1 87 ? -5.107 -1.247 16.872 1.00 68.25 87 PHE A N 1
ATOM 693 C CA . PHE A 1 87 ? -3.764 -1.073 16.332 1.00 68.25 87 PHE A CA 1
ATOM 694 C C . PHE A 1 87 ? -3.511 -2.159 15.274 1.00 68.25 87 PHE A C 1
ATOM 696 O O . PHE A 1 87 ? -3.191 -3.301 15.600 1.00 68.25 87 PHE A O 1
ATOM 703 N N . ASP A 1 88 ? -3.724 -1.822 13.999 1.00 75.75 88 ASP A N 1
ATOM 704 C CA . ASP A 1 88 ? -3.628 -2.754 12.867 1.00 75.75 88 ASP A CA 1
ATOM 705 C C . ASP A 1 88 ? -2.149 -3.000 12.499 1.00 75.75 88 ASP A C 1
ATOM 707 O O . ASP A 1 88 ? -1.615 -2.441 11.538 1.00 75.75 88 ASP A O 1
ATOM 711 N N . ILE A 1 89 ? -1.461 -3.822 13.305 1.00 83.06 89 ILE A N 1
ATOM 712 C CA . ILE A 1 89 ? -0.068 -4.253 13.063 1.00 83.06 89 ILE A CA 1
ATOM 713 C C . ILE A 1 89 ? 0.051 -4.934 11.696 1.00 83.06 89 ILE A C 1
ATOM 715 O O . ILE A 1 89 ? 1.043 -4.747 10.990 1.00 83.06 89 ILE A O 1
ATOM 719 N N . SER A 1 90 ? -0.974 -5.688 11.293 1.00 86.12 90 SER A N 1
ATOM 720 C CA . SER A 1 90 ? -1.019 -6.369 10.000 1.00 86.12 90 SER A CA 1
ATOM 721 C C . SER A 1 90 ? -0.897 -5.390 8.831 1.00 86.12 90 SER A C 1
ATOM 723 O O . SER A 1 90 ? -0.219 -5.712 7.855 1.00 86.12 90 SER A O 1
ATOM 725 N N . ALA A 1 91 ? -1.453 -4.177 8.936 1.00 90.12 91 ALA A N 1
ATOM 726 C CA . ALA A 1 91 ? -1.285 -3.137 7.921 1.00 90.12 91 ALA A CA 1
ATOM 727 C C . ALA A 1 91 ? 0.154 -2.623 7.795 1.00 90.12 91 ALA A C 1
ATOM 729 O O . ALA A 1 91 ? 0.652 -2.489 6.676 1.00 90.12 91 ALA A O 1
ATOM 730 N N . LEU A 1 92 ? 0.853 -2.393 8.909 1.00 91.56 92 LEU A N 1
ATOM 731 C CA . LEU A 1 92 ? 2.267 -1.993 8.872 1.00 91.56 92 LEU A CA 1
ATOM 732 C C . LEU A 1 92 ? 3.147 -3.074 8.241 1.00 91.56 92 LEU A C 1
ATOM 734 O O . LEU A 1 92 ? 4.032 -2.778 7.436 1.00 91.56 92 LEU A O 1
ATOM 738 N N . ILE A 1 93 ? 2.880 -4.335 8.576 1.00 93.50 93 ILE A N 1
ATOM 739 C CA . ILE A 1 93 ? 3.605 -5.474 8.013 1.00 93.50 93 ILE A CA 1
ATOM 740 C C . ILE A 1 93 ? 3.328 -5.604 6.517 1.00 93.50 93 ILE A C 1
ATOM 742 O O . ILE A 1 93 ? 4.269 -5.788 5.748 1.00 93.50 93 ILE A O 1
ATOM 746 N N . ALA A 1 94 ? 2.075 -5.443 6.090 1.00 95.50 94 ALA A N 1
ATOM 747 C CA . ALA A 1 94 ? 1.718 -5.458 4.677 1.00 95.50 94 ALA A CA 1
ATOM 748 C C . ALA A 1 94 ? 2.472 -4.374 3.886 1.00 95.50 94 ALA A C 1
ATOM 750 O O . ALA A 1 94 ? 3.036 -4.682 2.838 1.00 95.50 94 ALA A O 1
ATOM 751 N N . ILE A 1 95 ? 2.568 -3.141 4.407 1.00 96.88 95 ILE A N 1
ATOM 752 C CA . ILE A 1 95 ? 3.360 -2.059 3.787 1.00 96.88 95 ILE A CA 1
ATOM 753 C C . ILE A 1 95 ? 4.818 -2.495 3.607 1.00 96.88 95 ILE A C 1
ATOM 755 O O . ILE A 1 95 ? 5.343 -2.444 2.497 1.00 96.88 95 ILE A O 1
ATOM 759 N N . GLY A 1 96 ? 5.463 -2.977 4.674 1.00 97.25 96 GLY A N 1
ATOM 760 C CA . GLY A 1 96 ? 6.863 -3.403 4.611 1.00 97.25 96 GLY A CA 1
ATOM 761 C C . GLY A 1 96 ? 7.092 -4.563 3.638 1.00 97.25 96 GLY A C 1
ATOM 762 O O . GLY A 1 96 ? 8.031 -4.536 2.841 1.00 97.25 96 GLY A O 1
ATOM 763 N N . VAL A 1 97 ? 6.220 -5.572 3.656 1.00 97.88 97 VAL A N 1
ATOM 764 C CA . VAL A 1 97 ? 6.323 -6.735 2.765 1.00 97.88 97 VAL A CA 1
ATOM 765 C C . VAL A 1 97 ? 6.119 -6.331 1.307 1.00 97.88 97 VAL A C 1
ATOM 767 O O . VAL A 1 97 ? 6.907 -6.740 0.453 1.00 97.88 97 VAL A O 1
ATOM 770 N N . TYR A 1 98 ? 5.117 -5.506 0.999 1.00 97.94 98 TYR A N 1
ATOM 771 C CA . TYR A 1 98 ? 4.889 -5.050 -0.371 1.00 97.94 98 TYR A CA 1
ATOM 772 C C . TYR A 1 98 ? 6.021 -4.157 -0.890 1.00 97.94 98 TYR A C 1
ATOM 774 O O . TYR A 1 98 ? 6.430 -4.335 -2.042 1.00 97.94 98 TYR A O 1
ATOM 782 N N . ALA A 1 99 ? 6.604 -3.300 -0.046 1.00 98.00 99 ALA A N 1
ATOM 783 C CA . ALA A 1 99 ? 7.792 -2.516 -0.386 1.00 98.00 99 ALA A CA 1
ATOM 784 C C . ALA A 1 99 ? 8.975 -3.419 -0.775 1.00 98.00 99 ALA A C 1
ATOM 786 O O . ALA A 1 99 ? 9.612 -3.233 -1.819 1.00 98.00 99 ALA A O 1
ATOM 787 N N . LEU A 1 100 ? 9.243 -4.445 0.043 1.00 98.31 100 LEU A N 1
ATOM 788 C CA . LEU A 1 100 ? 10.317 -5.412 -0.196 1.00 98.31 100 LEU A CA 1
ATOM 789 C C . LEU A 1 100 ? 10.084 -6.224 -1.473 1.00 98.31 100 LEU A C 1
ATOM 791 O O . LEU A 1 100 ? 11.012 -6.399 -2.265 1.00 98.31 100 LEU A O 1
ATOM 795 N N . LEU A 1 101 ? 8.853 -6.686 -1.705 1.00 98.06 101 LEU A N 1
ATOM 796 C CA . LEU A 1 101 ? 8.492 -7.417 -2.921 1.00 98.06 101 LEU A CA 1
ATOM 797 C C . LEU A 1 101 ? 8.657 -6.546 -4.167 1.00 98.06 101 LEU A C 1
ATOM 799 O O . LEU A 1 101 ? 9.230 -6.999 -5.157 1.00 98.06 101 LEU A O 1
ATOM 803 N N . ALA A 1 102 ? 8.216 -5.290 -4.127 1.00 97.50 102 ALA A N 1
ATOM 804 C CA . ALA A 1 102 ? 8.369 -4.378 -5.254 1.00 97.50 102 ALA A CA 1
ATOM 805 C C . ALA A 1 102 ? 9.835 -4.077 -5.555 1.00 97.50 102 ALA A C 1
ATOM 807 O O . ALA A 1 102 ? 10.242 -4.121 -6.718 1.00 97.50 102 ALA A O 1
ATOM 808 N N . TRP A 1 103 ? 10.644 -3.842 -4.519 1.00 97.50 103 TRP A N 1
ATOM 809 C CA . TRP A 1 103 ? 12.087 -3.695 -4.676 1.00 97.50 103 TRP A CA 1
ATOM 810 C C . TRP A 1 103 ? 12.717 -4.946 -5.298 1.00 97.50 103 TRP A C 1
ATOM 812 O O . TRP A 1 103 ? 13.483 -4.826 -6.256 1.00 97.50 103 TRP A O 1
ATOM 822 N N . LEU A 1 104 ? 12.356 -6.141 -4.821 1.00 97.56 104 LEU A N 1
ATOM 823 C CA . LEU A 1 104 ? 12.880 -7.406 -5.334 1.00 97.56 104 LEU A CA 1
ATOM 824 C C . LEU A 1 104 ? 12.516 -7.614 -6.812 1.00 97.56 104 LEU A C 1
ATOM 826 O O . LEU A 1 104 ? 13.388 -7.925 -7.625 1.00 97.56 104 LEU A O 1
ATOM 830 N N . VAL A 1 105 ? 11.252 -7.390 -7.179 1.00 96.19 105 VAL A N 1
ATOM 831 C CA . VAL A 1 105 ? 10.768 -7.526 -8.561 1.00 96.19 105 VAL A CA 1
ATOM 832 C C . VAL A 1 105 ? 11.435 -6.495 -9.473 1.00 96.19 105 VAL A C 1
ATOM 834 O O . VAL A 1 105 ? 11.944 -6.855 -10.536 1.00 96.19 105 VAL A O 1
ATOM 837 N N . ALA A 1 106 ? 11.505 -5.227 -9.060 1.00 94.50 106 ALA A N 1
ATOM 838 C CA . ALA A 1 106 ? 12.183 -4.181 -9.824 1.00 94.50 106 ALA A CA 1
ATOM 839 C C . ALA A 1 106 ? 13.674 -4.499 -10.023 1.00 94.50 106 ALA A C 1
ATOM 841 O O . ALA A 1 106 ? 14.209 -4.338 -11.126 1.00 94.50 106 ALA A O 1
ATOM 842 N N . ARG A 1 107 ? 14.341 -5.005 -8.977 1.00 93.62 107 ARG A N 1
ATOM 843 C CA . ARG A 1 107 ? 15.747 -5.414 -9.026 1.00 93.62 107 ARG A CA 1
ATOM 844 C C . ARG A 1 107 ? 15.959 -6.585 -9.978 1.00 93.62 107 ARG A C 1
ATOM 846 O O . ARG A 1 107 ? 16.906 -6.554 -10.762 1.00 93.62 107 ARG A O 1
ATOM 853 N N . PHE A 1 108 ? 15.080 -7.579 -9.945 1.00 93.44 108 PHE A N 1
ATOM 854 C CA . PHE A 1 108 ? 15.132 -8.735 -10.836 1.00 93.44 108 PHE A CA 1
ATOM 855 C C . PHE A 1 108 ? 14.950 -8.338 -12.308 1.00 93.44 108 PHE A C 1
ATOM 857 O O . PHE A 1 108 ? 15.765 -8.715 -13.152 1.00 93.44 108 PHE A O 1
ATOM 864 N N . VAL A 1 109 ? 13.947 -7.501 -12.607 1.00 91.56 109 VAL A N 1
ATOM 865 C CA . VAL A 1 109 ? 13.718 -6.947 -13.956 1.00 91.56 109 VAL A CA 1
ATOM 866 C C . VAL A 1 109 ? 14.946 -6.189 -14.449 1.00 91.56 109 VAL A C 1
ATOM 868 O O . VAL A 1 109 ? 15.341 -6.340 -15.606 1.00 91.56 109 VAL A O 1
ATOM 871 N N . TRP A 1 110 ? 15.565 -5.396 -13.570 1.00 88.06 110 TRP A N 1
ATOM 872 C CA . TRP A 1 110 ? 16.793 -4.682 -13.892 1.00 88.06 110 TRP A CA 1
ATOM 873 C C . TRP A 1 110 ? 17.916 -5.648 -14.266 1.00 88.06 110 TRP A C 1
ATOM 875 O O . TRP A 1 110 ? 18.440 -5.515 -15.362 1.00 88.06 110 TRP A O 1
ATOM 885 N N . ILE A 1 111 ? 18.222 -6.647 -13.429 1.00 89.38 111 ILE A N 1
ATOM 886 C CA . ILE A 1 111 ? 19.331 -7.595 -13.652 1.00 89.38 111 ILE A CA 1
ATOM 887 C C . ILE A 1 111 ? 19.187 -8.346 -14.984 1.00 89.38 111 ILE A C 1
ATOM 889 O O . ILE A 1 111 ? 20.157 -8.437 -15.735 1.00 89.38 111 ILE A O 1
ATOM 893 N N . ILE A 1 112 ? 17.991 -8.853 -15.301 1.00 87.88 112 ILE A N 1
ATOM 894 C CA . ILE A 1 112 ? 17.762 -9.631 -16.532 1.00 87.88 112 ILE A CA 1
ATOM 895 C C . ILE A 1 112 ? 18.033 -8.796 -17.786 1.00 87.88 112 ILE A C 1
ATOM 897 O O . ILE A 1 112 ? 18.646 -9.280 -18.734 1.00 87.88 112 ILE A O 1
ATOM 901 N N . TRP A 1 113 ? 17.568 -7.547 -17.808 1.00 80.19 113 TRP A N 1
ATOM 902 C CA . TRP A 1 113 ? 17.659 -6.691 -18.995 1.00 80.19 113 TRP A CA 1
ATOM 903 C C . TRP A 1 113 ? 18.890 -5.780 -19.018 1.00 80.19 113 TRP A C 1
ATOM 905 O O . TRP A 1 113 ? 19.187 -5.213 -20.070 1.00 80.19 113 TRP A O 1
ATOM 915 N N . SER A 1 114 ? 19.584 -5.608 -17.888 1.00 72.38 114 SER A N 1
ATOM 916 C CA . SER A 1 114 ? 20.839 -4.855 -17.799 1.00 72.38 114 SER A CA 1
ATOM 917 C C . SER A 1 114 ? 22.066 -5.696 -18.139 1.00 72.38 114 SER A C 1
ATOM 919 O O . SER A 1 114 ? 23.159 -5.137 -18.201 1.00 72.38 114 SER A O 1
ATOM 921 N N . ASN A 1 115 ? 21.914 -7.015 -18.303 1.00 63.28 115 ASN A N 1
ATOM 922 C CA . ASN A 1 115 ? 23.028 -7.881 -18.665 1.00 63.28 115 ASN A CA 1
ATOM 923 C C . ASN A 1 115 ? 23.483 -7.552 -20.109 1.00 63.28 115 ASN A C 1
ATOM 925 O O . ASN A 1 115 ? 22.624 -7.506 -20.997 1.00 63.28 115 ASN A O 1
ATOM 929 N N . PRO A 1 116 ? 24.776 -7.241 -20.329 1.00 57.00 116 PRO A N 1
ATOM 930 C CA . PRO A 1 116 ? 25.311 -6.827 -21.629 1.00 57.00 116 PRO A CA 1
ATOM 931 C C . PRO A 1 116 ? 25.224 -7.914 -22.707 1.00 57.00 116 PRO A C 1
A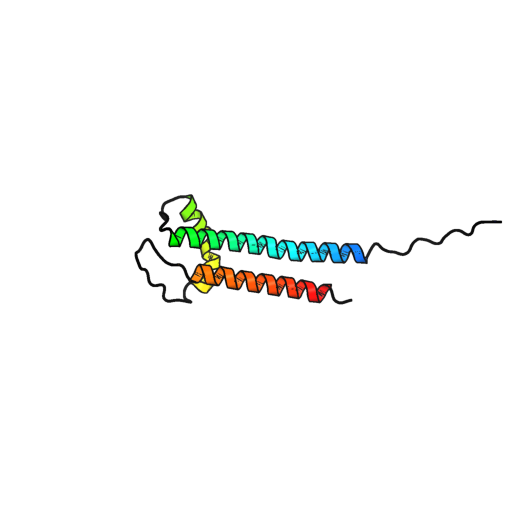TOM 933 O O . PRO A 1 116 ? 25.314 -9.113 -22.362 1.00 57.00 116 PRO A O 1
#

Sequence (116 aa):
MTNPNPGPPPKRRTMSRRNATLRKVVNFIYYLTGALEILLFLRFILRISGANPENLFASFIYALSTPFIAPFATLFQTPAFDPNHTFDISALIAIGVYALLAWLVARFVWIIWSNP

Organism: NCBI:txid1828722

Radius of gyration: 24.03 Å; chains: 1; bounding box: 60×31×78 Å

Secondary structure (DSSP, 8-state):
-PPPPPPPPP-THHHHHHHHHHHHHHHHHHHHHHHHHHHHHHHHHHHHTT--TTSHHHHHHHHHHHHHHGGGTTSS---EEETTEE--HHHHHHHHHHHHHHHHHHHHHHHHHH--

pLDDT: mean 85.08, std 14.31, range [53.84, 98.56]

Foldseek 3Di:
DDDDDDPDDPPPPPPVVLVVVLVVVLVVLCVVLVVLLVLLVVLQVCQQVLNDCPDPVNVVSCVVNVVLLVVQQPVDPFPCPDPSRTNPVSSVVSNVVSVVVSVVVSVVSCVVSVDD